Protein AF-A0A1L6R9T9-F1 (afdb_monomer_lite)

InterPro domains:
  IPR001647 DNA-binding HTH domain, TetR-type [PF00440] (1-29)
  IPR001647 DNA-binding HTH domain, TetR-type [PS50977] (1-37)
  IPR009057 Homedomain-like superfamily [SSF46689] (1-39)
  IPR039532 Transcriptional regulator TetR, C-terminal, Firmicutes type [PF14278] (60-153)

Structure (mmCIF, N/CA/C/O backbone):
data_AF-A0A1L6R9T9-F1
#
_entry.id   AF-A0A1L6R9T9-F1
#
loop_
_atom_site.group_PDB
_atom_site.id
_atom_site.type_symbol
_atom_site.label_atom_id
_atom_site.label_alt_id
_atom_site.label_comp_id
_atom_site.label_asym_id
_atom_site.label_entity_id
_atom_site.label_seq_id
_atom_site.pdbx_PDB_ins_code
_atom_site.Cartn_x
_atom_site.Cartn_y
_atom_site.Cartn_z
_atom_site.occupancy
_atom_site.B_iso_or_equiv
_atom_site.auth_seq_id
_atom_site.auth_comp_id
_atom_site.auth_asym_id
_atom_site.auth_atom_id
_atom_site.pdbx_PDB_model_num
ATOM 1 N N . MET A 1 1 ? -19.431 1.071 18.685 1.00 87.19 1 MET A N 1
ATOM 2 C CA . MET A 1 1 ? -19.880 2.441 19.025 1.00 87.19 1 MET A CA 1
ATOM 3 C C . MET A 1 1 ? -19.554 2.817 20.466 1.00 87.19 1 MET A C 1
ATOM 5 O O . MET A 1 1 ? -18.718 3.681 20.649 1.00 87.19 1 MET A O 1
ATOM 9 N N . LYS A 1 2 ? -20.127 2.165 21.494 1.00 91.00 2 LYS A N 1
ATOM 10 C CA . LYS A 1 2 ? -19.868 2.518 22.910 1.00 91.00 2 LYS A CA 1
ATOM 11 C C . LYS A 1 2 ? -18.373 2.573 23.272 1.00 91.00 2 LYS A C 1
ATOM 13 O O . LYS A 1 2 ? -17.943 3.558 23.852 1.00 91.00 2 LYS A O 1
ATOM 18 N N . GLN A 1 3 ? -17.598 1.562 22.872 1.00 93.44 3 GLN A N 1
ATOM 19 C CA . GLN A 1 3 ? -16.144 1.530 23.084 1.00 93.44 3 GLN A CA 1
ATOM 20 C C . GLN A 1 3 ? -15.425 2.701 22.395 1.00 93.44 3 GLN A C 1
ATOM 22 O O . GLN A 1 3 ? -14.627 3.366 23.035 1.00 93.44 3 GLN A O 1
ATOM 27 N N . ILE A 1 4 ? -15.770 3.015 21.139 1.00 91.88 4 ILE A N 1
ATOM 28 C CA . ILE A 1 4 ? -15.195 4.145 20.380 1.00 91.88 4 ILE A CA 1
ATOM 29 C C . ILE A 1 4 ? -15.402 5.464 21.135 1.00 91.88 4 ILE A C 1
ATOM 31 O O . ILE A 1 4 ? -14.445 6.192 21.374 1.00 91.88 4 ILE A O 1
ATOM 35 N N . LEU A 1 5 ? -16.637 5.737 21.573 1.00 94.56 5 LEU A N 1
ATOM 36 C CA . LEU A 1 5 ? -16.973 6.953 22.323 1.00 94.56 5 LEU A CA 1
ATOM 37 C C . LEU A 1 5 ? -16.204 7.046 23.650 1.00 94.56 5 LEU A C 1
ATOM 39 O O . LEU A 1 5 ? -15.720 8.115 24.012 1.00 94.56 5 LEU A O 1
ATOM 43 N N . GLN A 1 6 ? -16.076 5.923 24.365 1.00 94.94 6 GLN A N 1
ATOM 44 C CA . GLN A 1 6 ? -15.360 5.855 25.641 1.00 94.94 6 GLN A CA 1
ATOM 45 C C . GLN A 1 6 ? -13.857 6.083 25.468 1.00 94.94 6 GLN A C 1
ATOM 47 O O . GLN A 1 6 ? -13.285 6.895 26.191 1.00 94.94 6 GLN A O 1
ATOM 52 N N . THR A 1 7 ? -13.233 5.411 24.499 1.00 94.44 7 THR A N 1
ATOM 53 C CA . THR A 1 7 ? -11.798 5.543 24.218 1.00 94.44 7 THR A CA 1
ATOM 54 C C . THR A 1 7 ? -11.452 6.950 23.734 1.00 94.44 7 THR A C 1
ATOM 56 O O . THR A 1 7 ? -10.507 7.548 24.239 1.00 94.44 7 THR A O 1
ATOM 59 N N . ALA A 1 8 ? -12.248 7.515 22.820 1.00 92.88 8 ALA A N 1
ATOM 60 C CA . ALA A 1 8 ? -12.039 8.868 22.298 1.00 92.88 8 ALA A CA 1
ATOM 61 C C . ALA A 1 8 ? -12.495 9.982 23.262 1.00 92.88 8 ALA A C 1
ATOM 63 O O . ALA A 1 8 ? -12.243 11.154 23.000 1.00 92.88 8 ALA A O 1
ATOM 64 N N . LYS A 1 9 ? -13.161 9.636 24.375 1.00 95.94 9 LYS A N 1
ATOM 65 C CA . LYS A 1 9 ? -13.720 10.580 25.360 1.00 95.94 9 LYS A CA 1
ATOM 66 C C . LYS A 1 9 ? -14.665 11.624 24.739 1.00 95.94 9 LYS A C 1
ATOM 68 O O . LYS A 1 9 ? -14.680 12.779 25.159 1.00 95.94 9 LYS A O 1
ATOM 73 N N . ILE A 1 10 ? -15.486 11.209 23.773 1.00 95.81 10 ILE A N 1
ATOM 74 C CA . ILE A 1 10 ? -16.483 12.066 23.109 1.00 95.81 10 ILE A CA 1
ATOM 75 C C . ILE A 1 10 ? -17.908 11.573 23.362 1.00 95.81 10 ILE A C 1
ATOM 77 O O . ILE A 1 10 ? -18.153 10.388 23.598 1.00 95.81 10 ILE A O 1
ATOM 81 N N . ASN A 1 11 ? -18.877 12.485 23.287 1.00 95.25 11 ASN A N 1
ATOM 82 C CA . ASN A 1 11 ? -20.289 12.119 23.348 1.00 95.25 11 ASN A CA 1
ATOM 83 C C . ASN A 1 11 ? -20.815 11.677 21.966 1.00 95.25 11 ASN A C 1
ATOM 85 O O . ASN A 1 11 ? -20.179 11.872 20.929 1.00 95.25 11 ASN A O 1
ATOM 89 N N . ARG A 1 12 ? -22.008 11.072 21.956 1.00 95.00 12 ARG A N 1
ATOM 90 C CA . ARG A 1 12 ? -22.637 10.535 20.740 1.00 95.00 12 ARG A CA 1
ATOM 91 C C . ARG A 1 12 ? -22.997 11.624 19.722 1.00 95.00 12 ARG A C 1
ATOM 93 O O . ARG A 1 12 ? -22.881 11.372 18.529 1.00 95.00 12 ARG A O 1
ATOM 100 N N . SER A 1 13 ? -23.411 12.806 20.179 1.00 95.81 13 SER A N 1
ATOM 101 C CA . SER A 1 13 ? -23.726 13.932 19.294 1.00 95.81 13 SER A CA 1
ATOM 102 C C . SER A 1 13 ? -22.479 14.412 18.555 1.00 95.81 13 SER A C 1
ATOM 104 O O . SER A 1 13 ? -22.533 14.575 17.346 1.00 95.81 13 SER A O 1
ATOM 106 N N . THR A 1 14 ? -21.343 14.531 19.251 1.00 95.81 14 THR A N 1
ATOM 107 C CA . THR A 1 14 ? -20.048 14.875 18.647 1.00 95.81 14 THR A CA 1
ATOM 108 C C . THR A 1 14 ? -19.612 13.838 17.618 1.00 95.81 14 THR A C 1
ATOM 110 O O . THR A 1 14 ? -19.154 14.214 16.551 1.00 95.81 14 THR A O 1
ATOM 113 N N . PHE A 1 15 ? -19.787 12.540 17.889 1.00 96.00 15 PHE A N 1
ATOM 114 C CA . PHE A 1 15 ? -19.478 11.503 16.898 1.00 96.00 15 PHE A CA 1
ATOM 115 C C . PHE A 1 15 ? -20.299 11.682 15.613 1.00 96.00 15 PHE A C 1
ATOM 117 O O . PHE A 1 15 ? -19.738 11.693 14.521 1.00 96.00 15 PHE A O 1
ATOM 124 N N . TYR A 1 16 ? -21.615 11.877 15.745 1.00 96.06 16 TYR A N 1
ATOM 125 C CA . TYR A 1 16 ? -22.502 12.040 14.591 1.00 96.06 16 TYR A CA 1
ATOM 126 C C . TYR A 1 16 ? -22.371 13.387 13.874 1.00 96.06 16 TYR A C 1
ATOM 128 O O . TYR A 1 16 ? -22.911 13.532 12.784 1.00 96.06 16 TYR A O 1
ATOM 136 N N . THR A 1 17 ? -21.640 14.358 14.430 1.00 96.56 17 THR A N 1
ATOM 137 C CA . THR A 1 17 ? -21.217 15.550 13.678 1.00 96.56 17 THR A CA 1
ATOM 138 C C . THR A 1 17 ? -20.265 15.194 12.533 1.00 96.56 17 THR A C 1
ATOM 140 O O . THR A 1 17 ? -20.274 15.886 11.521 1.00 96.56 17 THR A O 1
ATOM 143 N N . TYR A 1 18 ? -19.469 14.128 12.675 1.00 94.12 18 TYR A N 1
ATOM 144 C CA . TYR A 1 18 ? -18.430 13.764 11.705 1.00 94.12 18 TYR A CA 1
ATOM 145 C C . TYR A 1 18 ? -18.718 12.460 10.956 1.00 94.12 18 TYR A C 1
ATOM 147 O O . TYR A 1 18 ? -18.327 12.331 9.803 1.00 94.12 18 TYR A O 1
ATOM 155 N N . PHE A 1 19 ? -19.407 11.500 11.581 1.00 96.56 19 PHE A N 1
ATOM 156 C CA . PHE A 1 19 ? -19.602 10.161 11.014 1.00 96.56 19 PHE A CA 1
ATOM 157 C C . PHE A 1 19 ? -21.029 9.675 11.243 1.00 96.56 19 PHE A C 1
ATOM 159 O O . PHE A 1 19 ? -21.480 9.654 12.386 1.00 96.56 19 PHE A O 1
ATOM 166 N N . ASN A 1 20 ? -21.739 9.197 10.214 1.00 94.62 20 ASN A N 1
ATOM 167 C CA . ASN A 1 20 ? -23.120 8.725 10.396 1.00 94.62 20 ASN A CA 1
ATOM 168 C C . ASN A 1 20 ? -23.175 7.388 11.137 1.00 94.62 20 ASN A C 1
ATOM 170 O O . ASN A 1 20 ? -24.185 7.050 11.756 1.00 94.62 20 ASN A O 1
ATOM 174 N N . ASN A 1 21 ? -22.109 6.591 11.067 1.00 93.81 21 ASN A N 1
ATOM 175 C CA . ASN A 1 21 ? -22.003 5.307 11.746 1.00 93.81 21 ASN A CA 1
ATOM 176 C C . ASN A 1 21 ? -20.527 4.869 11.878 1.00 93.81 21 ASN A C 1
ATOM 178 O O . ASN A 1 21 ? -19.606 5.615 11.567 1.00 93.81 21 ASN A O 1
ATOM 182 N N . LYS A 1 22 ? -20.293 3.665 12.415 1.00 91.94 22 LYS A N 1
ATOM 183 C CA . LYS A 1 22 ? -18.935 3.136 12.641 1.00 91.94 22 LYS A CA 1
ATOM 184 C C . LYS A 1 22 ? -18.186 2.778 11.348 1.00 91.94 22 LYS A C 1
ATOM 186 O O . LYS A 1 22 ? -16.966 2.737 11.389 1.00 91.94 22 LYS A O 1
ATOM 191 N N . ASN A 1 23 ? -18.905 2.478 10.267 1.00 91.25 23 ASN A N 1
ATOM 192 C CA . ASN A 1 23 ? -18.315 2.155 8.973 1.00 91.25 23 ASN A CA 1
ATOM 193 C C . ASN A 1 23 ? -17.817 3.442 8.310 1.00 91.25 23 ASN A C 1
ATOM 195 O O . ASN A 1 23 ? -16.690 3.451 7.862 1.00 91.25 23 ASN A O 1
ATOM 199 N N . ASP A 1 24 ? -18.555 4.554 8.404 1.00 93.94 24 ASP A N 1
ATOM 200 C CA . ASP A 1 24 ? -18.061 5.855 7.919 1.00 93.94 24 ASP A CA 1
ATOM 201 C C . ASP A 1 24 ? -16.744 6.273 8.600 1.00 93.94 24 ASP A C 1
ATOM 203 O O . ASP A 1 24 ? -15.859 6.837 7.967 1.00 93.94 24 ASP A O 1
ATOM 207 N N . LEU A 1 25 ? -16.593 5.985 9.901 1.00 93.31 25 LEU A N 1
ATOM 208 C CA . LEU A 1 25 ? -15.317 6.189 10.596 1.00 93.31 25 LEU A CA 1
ATOM 209 C C . LEU A 1 25 ? -14.219 5.268 10.044 1.00 93.31 25 LEU A C 1
ATOM 211 O O . LEU A 1 25 ? -13.079 5.700 9.915 1.00 93.31 25 LEU A O 1
ATOM 215 N N . LEU A 1 26 ? -14.543 4.001 9.775 1.00 92.25 26 LEU A N 1
ATOM 216 C CA . LEU A 1 26 ? -13.599 3.043 9.200 1.00 92.25 26 LEU A CA 1
ATOM 217 C C . LEU A 1 26 ? -13.136 3.503 7.813 1.00 92.25 26 LEU A C 1
ATOM 219 O O . LEU A 1 26 ? -11.935 3.573 7.584 1.00 92.25 26 LEU A O 1
ATOM 223 N N . ASP A 1 27 ? -14.073 3.899 6.951 1.00 92.44 27 ASP A N 1
ATOM 224 C CA . ASP A 1 27 ? -13.788 4.420 5.615 1.00 92.44 27 ASP A CA 1
ATOM 225 C C . ASP A 1 27 ? -12.898 5.670 5.690 1.00 92.44 27 ASP A C 1
ATOM 227 O O . ASP A 1 27 ? -11.929 5.771 4.949 1.00 92.44 27 ASP A O 1
ATOM 231 N N . ALA A 1 28 ? -13.145 6.584 6.636 1.00 93.69 28 ALA A N 1
ATOM 232 C CA . ALA A 1 28 ? -12.295 7.762 6.827 1.00 93.69 28 ALA A CA 1
ATOM 233 C C . ALA A 1 28 ? -10.873 7.416 7.312 1.00 93.69 28 ALA A C 1
ATOM 235 O O . ALA A 1 28 ? -9.908 8.068 6.919 1.00 93.69 28 ALA A O 1
ATOM 236 N N . VAL A 1 29 ? -10.726 6.398 8.169 1.00 93.31 29 VAL A N 1
ATOM 237 C CA . VAL A 1 29 ? -9.407 5.904 8.609 1.00 93.31 29 VAL A CA 1
ATOM 238 C C . VAL A 1 29 ? -8.650 5.262 7.449 1.00 93.31 29 VAL A C 1
ATOM 240 O O . VAL A 1 29 ? -7.438 5.439 7.335 1.00 93.31 29 VAL A O 1
ATOM 243 N N . GLU A 1 30 ? -9.350 4.516 6.600 1.00 94.44 30 GLU A N 1
ATOM 244 C CA . GLU A 1 30 ? -8.777 3.929 5.394 1.00 94.44 30 GLU A CA 1
ATOM 245 C C . GLU A 1 30 ? -8.400 4.987 4.364 1.00 94.44 30 GLU A C 1
ATOM 247 O O . GLU A 1 30 ? -7.323 4.903 3.792 1.00 94.44 30 GLU A O 1
ATOM 252 N N . GLU A 1 31 ? -9.241 5.996 4.147 1.00 94.00 31 GLU A N 1
ATOM 253 C CA . GLU A 1 31 ? -8.968 7.081 3.206 1.00 94.00 31 GLU A CA 1
ATOM 254 C C . GLU A 1 31 ? -7.728 7.885 3.615 1.00 94.00 31 GLU A C 1
ATOM 256 O O . GLU A 1 31 ? -6.867 8.130 2.776 1.00 94.00 31 GLU A O 1
ATOM 261 N N . ASP A 1 32 ? -7.570 8.199 4.905 1.00 94.69 32 ASP A N 1
ATOM 262 C CA . ASP A 1 32 ? -6.348 8.808 5.459 1.00 94.69 32 ASP A CA 1
ATOM 263 C C . ASP A 1 32 ? -5.102 7.942 5.194 1.00 94.69 32 ASP A C 1
ATOM 265 O O . ASP A 1 32 ? -4.061 8.428 4.743 1.00 94.69 32 ASP A O 1
ATOM 269 N N . LEU A 1 33 ? -5.221 6.631 5.421 1.00 95.50 33 LEU A N 1
ATOM 270 C CA . LEU A 1 33 ? -4.136 5.678 5.195 1.00 95.50 33 LEU A CA 1
ATOM 271 C C . LEU A 1 33 ? -3.783 5.529 3.706 1.00 95.50 33 LEU A C 1
ATOM 273 O O . LEU A 1 33 ? -2.616 5.462 3.324 1.00 95.50 33 LEU A O 1
ATOM 277 N N . PHE A 1 34 ? -4.790 5.470 2.843 1.00 94.50 34 PHE A N 1
ATOM 278 C CA . PHE A 1 34 ? -4.611 5.357 1.402 1.00 94.50 34 PHE A CA 1
ATOM 279 C C . PHE A 1 34 ? -4.068 6.647 0.802 1.00 94.50 34 PHE A C 1
ATOM 281 O O . PHE A 1 34 ? -3.218 6.585 -0.080 1.00 94.50 34 PHE A O 1
ATOM 288 N N . GLN A 1 35 ? -4.483 7.807 1.303 1.00 94.00 35 GLN A N 1
ATOM 289 C CA . GLN A 1 35 ? -3.973 9.090 0.841 1.00 94.00 35 GLN A CA 1
ATOM 290 C C . GLN A 1 35 ? -2.469 9.221 1.107 1.00 94.00 35 GLN A C 1
ATOM 292 O O . GLN A 1 35 ? -1.719 9.561 0.194 1.00 94.00 35 GLN A O 1
ATOM 297 N N . GLY A 1 36 ? -1.997 8.886 2.311 1.00 94.06 36 GLY A N 1
ATOM 298 C CA . GLY A 1 36 ? -0.559 8.938 2.585 1.00 94.06 36 GLY A CA 1
ATOM 299 C C . GLY A 1 36 ? 0.233 7.869 1.819 1.00 94.06 36 GLY A C 1
ATOM 300 O O . GLY A 1 36 ? 1.312 8.159 1.304 1.00 94.06 36 GLY A O 1
ATOM 301 N N . PHE A 1 37 ? -0.319 6.659 1.648 1.00 92.75 37 PHE A N 1
ATOM 302 C CA . PHE A 1 37 ? 0.303 5.638 0.796 1.00 92.75 37 PHE A CA 1
ATOM 303 C C . PHE A 1 37 ? 0.433 6.127 -0.651 1.00 92.75 37 PHE A C 1
ATOM 305 O O . PHE A 1 37 ? 1.469 5.938 -1.292 1.00 92.75 37 PHE A O 1
ATOM 312 N N . HIS A 1 38 ? -0.612 6.779 -1.158 1.00 91.81 38 HIS A N 1
ATOM 313 C CA . HIS A 1 38 ? -0.641 7.364 -2.488 1.00 91.81 38 HIS A CA 1
ATOM 314 C C . HIS A 1 38 ? 0.423 8.444 -2.657 1.00 91.81 38 HIS A C 1
ATOM 316 O O . HIS A 1 38 ? 1.192 8.386 -3.611 1.00 91.81 38 HIS A O 1
ATOM 322 N N . GLU A 1 39 ? 0.523 9.377 -1.711 1.00 92.00 39 GLU A N 1
ATOM 323 C CA . GLU A 1 39 ? 1.526 10.446 -1.727 1.00 92.00 39 GLU A CA 1
ATOM 324 C C . GLU A 1 39 ? 2.953 9.902 -1.805 1.00 92.00 39 GLU A C 1
ATOM 326 O O . GLU A 1 39 ? 3.742 10.365 -2.627 1.00 92.00 39 GLU A O 1
ATOM 331 N N . VAL A 1 40 ? 3.273 8.871 -1.021 1.00 91.94 40 VAL A N 1
ATOM 332 C CA . VAL A 1 40 ? 4.596 8.234 -1.071 1.00 91.94 40 VAL A CA 1
ATOM 333 C C . VAL A 1 40 ? 4.809 7.467 -2.377 1.00 91.94 40 VAL A C 1
ATOM 335 O O . VAL A 1 40 ? 5.909 7.463 -2.925 1.00 91.94 40 VAL A O 1
ATOM 338 N N . SER A 1 41 ? 3.762 6.847 -2.915 1.00 87.94 41 SER A N 1
ATOM 339 C CA . SER A 1 41 ? 3.846 6.077 -4.159 1.00 87.94 41 SER A CA 1
ATOM 340 C C . SER A 1 41 ? 3.964 6.958 -5.410 1.00 87.94 41 SER A C 1
ATOM 342 O O . SER A 1 41 ? 4.471 6.505 -6.436 1.00 87.94 41 SER A O 1
ATOM 344 N N . LEU A 1 42 ? 3.545 8.228 -5.348 1.00 86.06 42 LEU A N 1
ATOM 345 C CA . LEU A 1 42 ? 3.754 9.198 -6.431 1.00 86.06 42 LEU A CA 1
ATOM 346 C C . LEU A 1 42 ? 5.239 9.514 -6.665 1.00 86.06 42 LEU A C 1
ATOM 348 O O . LEU A 1 42 ? 5.610 9.842 -7.792 1.00 86.06 42 LEU A O 1
ATOM 352 N N . ASP A 1 43 ? 6.089 9.348 -5.648 1.00 85.56 43 ASP A N 1
ATOM 353 C CA . ASP A 1 43 ? 7.545 9.526 -5.739 1.00 85.56 43 ASP A CA 1
ATOM 354 C C . ASP A 1 43 ? 8.254 8.373 -6.480 1.00 85.56 43 ASP A C 1
ATOM 356 O O . ASP A 1 43 ? 9.488 8.315 -6.507 1.00 85.56 43 ASP A O 1
ATOM 360 N N . VAL A 1 44 ? 7.505 7.438 -7.080 1.00 87.44 44 VAL A N 1
ATOM 361 C CA . VAL A 1 44 ? 8.076 6.321 -7.838 1.00 87.44 44 VAL A CA 1
ATOM 362 C C . VAL A 1 44 ? 9.050 6.837 -8.914 1.00 87.44 44 VAL A C 1
ATOM 364 O O . VAL A 1 44 ? 8.688 7.669 -9.753 1.00 87.44 44 VAL A O 1
ATOM 367 N N . PRO A 1 45 ? 10.307 6.357 -8.942 1.00 88.12 45 PRO A N 1
ATOM 368 C CA . PRO A 1 45 ? 11.328 6.886 -9.841 1.00 88.12 45 PRO A CA 1
ATOM 369 C C . PRO A 1 45 ? 11.175 6.314 -11.260 1.00 88.12 45 PRO A C 1
ATOM 371 O O . PRO A 1 45 ? 11.940 5.465 -11.713 1.00 88.12 45 PRO A O 1
ATOM 374 N N . LEU A 1 46 ? 10.175 6.808 -11.995 1.00 85.56 46 LEU A N 1
ATOM 375 C CA . LEU A 1 46 ? 9.791 6.333 -13.335 1.00 85.56 46 LEU A CA 1
ATOM 376 C C . LEU A 1 46 ? 10.944 6.316 -14.347 1.00 85.56 46 LEU A C 1
ATOM 378 O O . LEU A 1 46 ? 11.012 5.439 -15.214 1.00 85.56 46 LEU A O 1
ATOM 382 N N . ASN A 1 47 ? 11.832 7.306 -14.254 1.00 86.44 47 ASN A N 1
ATOM 383 C CA . ASN A 1 47 ? 12.996 7.406 -15.128 1.00 86.44 47 ASN A CA 1
ATOM 384 C C . ASN A 1 47 ? 13.952 6.239 -14.895 1.00 86.44 47 ASN A C 1
ATOM 386 O O . ASN A 1 47 ? 14.469 5.698 -15.862 1.00 86.44 47 ASN A O 1
ATOM 390 N N . GLU A 1 48 ? 14.112 5.801 -13.646 1.00 89.06 48 GLU A N 1
ATOM 391 C CA . GLU A 1 48 ? 14.982 4.679 -13.300 1.00 89.06 48 GLU A CA 1
ATOM 392 C C . GLU A 1 48 ? 14.382 3.352 -13.755 1.00 89.06 48 GLU A C 1
ATOM 394 O O . GLU A 1 48 ? 15.086 2.541 -14.339 1.00 89.06 48 GLU A O 1
ATOM 399 N N . ILE A 1 49 ? 13.069 3.153 -13.601 1.00 84.88 49 ILE A N 1
ATOM 400 C CA . ILE A 1 49 ? 12.393 1.922 -14.059 1.00 84.88 49 ILE A CA 1
ATOM 401 C C . ILE A 1 49 ? 12.614 1.676 -15.560 1.00 84.88 49 ILE A C 1
ATOM 403 O O . ILE A 1 49 ? 12.654 0.536 -16.004 1.00 84.88 49 ILE A O 1
ATOM 407 N N . THR A 1 50 ? 12.762 2.745 -16.345 1.00 81.44 50 THR A N 1
ATOM 408 C CA . THR A 1 50 ? 12.830 2.670 -17.815 1.00 81.44 50 THR A CA 1
ATOM 409 C C . THR A 1 50 ? 14.196 3.065 -18.373 1.00 81.44 50 THR A C 1
ATOM 411 O O . THR A 1 50 ? 14.349 3.227 -19.583 1.00 81.44 50 THR A O 1
ATOM 414 N N . ALA A 1 51 ? 15.189 3.243 -17.498 1.00 82.44 51 ALA A N 1
ATOM 415 C CA . ALA A 1 51 ? 16.554 3.556 -17.883 1.00 82.44 51 ALA A CA 1
ATOM 416 C C . ALA A 1 51 ? 17.317 2.286 -18.268 1.00 82.44 51 ALA A C 1
ATOM 418 O O . ALA A 1 51 ? 17.239 1.264 -17.592 1.00 82.44 51 ALA A O 1
ATOM 419 N N . SER A 1 52 ? 18.173 2.390 -19.288 1.00 79.25 52 SER A N 1
ATOM 420 C CA . SER A 1 52 ? 19.110 1.317 -19.651 1.00 79.25 52 SER A CA 1
ATOM 421 C C . SER A 1 52 ? 20.155 1.046 -18.560 1.00 79.25 52 SER A C 1
ATOM 423 O O . SER A 1 52 ? 20.709 -0.046 -18.485 1.00 79.25 52 SER A O 1
ATOM 425 N N . GLN A 1 53 ? 20.452 2.047 -17.726 1.00 83.81 53 GLN A N 1
ATOM 426 C CA . GLN A 1 53 ? 21.356 1.940 -16.578 1.00 83.81 53 GLN A CA 1
ATOM 427 C C . GLN A 1 53 ? 20.708 2.595 -15.350 1.00 83.81 53 GLN A C 1
ATOM 429 O O . GLN A 1 53 ? 20.992 3.755 -15.053 1.00 83.81 53 GLN A O 1
ATOM 434 N N . PRO A 1 54 ? 19.816 1.874 -14.655 1.00 86.56 54 PRO A N 1
ATOM 435 C CA . PRO A 1 54 ? 19.075 2.410 -13.521 1.00 86.56 54 PRO A CA 1
ATOM 436 C C . PRO A 1 54 ? 19.977 2.656 -12.310 1.00 86.56 54 PRO A C 1
A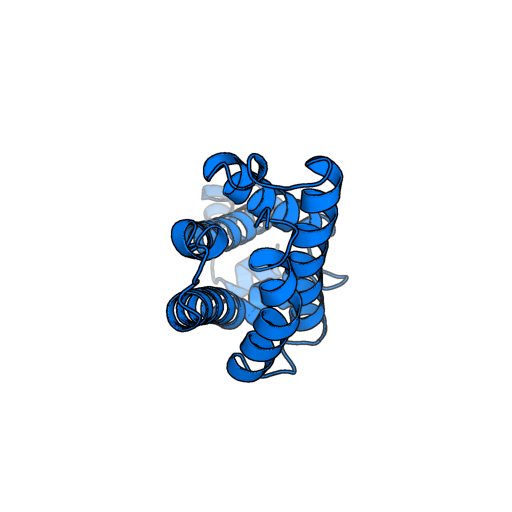TOM 438 O O . PRO A 1 54 ? 20.786 1.808 -11.913 1.00 86.56 54 PRO A O 1
ATOM 441 N N . ASN A 1 55 ? 19.785 3.795 -11.654 1.00 89.56 55 ASN A N 1
ATOM 442 C CA . ASN A 1 55 ? 20.406 4.108 -10.383 1.00 89.56 55 ASN A CA 1
ATOM 443 C C . ASN A 1 55 ? 19.695 3.360 -9.250 1.00 89.56 55 ASN A C 1
ATOM 445 O O . ASN A 1 55 ? 18.677 3.790 -8.701 1.00 89.56 55 ASN A O 1
ATOM 449 N N . LYS A 1 56 ? 20.293 2.238 -8.843 1.00 87.31 56 LYS A N 1
ATOM 450 C CA . LYS A 1 56 ? 19.776 1.392 -7.758 1.00 87.31 56 LYS A CA 1
ATOM 451 C C . LYS A 1 56 ? 19.609 2.134 -6.431 1.00 87.31 56 LYS A C 1
ATOM 453 O O . LYS A 1 56 ? 18.755 1.740 -5.645 1.00 87.31 56 LYS A O 1
ATOM 458 N N . LYS A 1 57 ? 20.378 3.199 -6.182 1.00 91.12 57 LYS A N 1
ATOM 459 C CA . LYS A 1 57 ? 20.251 3.990 -4.954 1.00 91.12 57 LYS A CA 1
ATOM 460 C C . LYS A 1 57 ? 18.928 4.760 -4.915 1.00 91.12 57 LYS A C 1
ATOM 462 O O . LYS A 1 57 ? 18.282 4.783 -3.880 1.00 91.12 57 LYS A O 1
ATOM 467 N N . ILE A 1 58 ? 18.495 5.319 -6.045 1.00 91.81 58 ILE A N 1
ATOM 468 C CA . ILE A 1 58 ? 17.213 6.037 -6.137 1.00 91.81 58 ILE A CA 1
ATOM 469 C C . ILE A 1 58 ? 16.044 5.061 -5.934 1.00 91.81 58 ILE A C 1
ATOM 471 O O . ILE A 1 58 ? 15.106 5.361 -5.201 1.00 91.81 58 ILE A O 1
ATOM 475 N N . MET A 1 59 ? 16.129 3.856 -6.512 1.00 90.38 59 MET A N 1
ATOM 476 C CA . MET A 1 59 ? 15.146 2.790 -6.261 1.00 90.38 59 MET A CA 1
ATOM 477 C C . MET A 1 59 ? 15.091 2.396 -4.778 1.00 90.38 59 MET A C 1
ATOM 479 O O . MET A 1 59 ? 14.008 2.218 -4.229 1.00 90.38 59 MET A O 1
ATOM 483 N N . GLN A 1 60 ? 16.249 2.276 -4.121 1.00 92.44 60 GLN A N 1
ATOM 484 C CA . GLN A 1 60 ? 16.329 1.991 -2.684 1.00 92.44 60 GLN A CA 1
ATOM 485 C C . GLN A 1 60 ? 15.720 3.115 -1.840 1.00 92.44 60 GLN A C 1
ATOM 487 O O . GLN A 1 60 ? 14.922 2.833 -0.957 1.00 92.44 60 GLN A O 1
ATOM 492 N N . GLU A 1 61 ? 16.021 4.381 -2.141 1.00 94.19 61 GLU A N 1
ATOM 493 C CA . GLU A 1 61 ? 15.434 5.538 -1.449 1.00 94.19 61 GLU A CA 1
ATOM 494 C C . GLU A 1 61 ? 13.897 5.559 -1.574 1.00 94.19 61 GLU A C 1
ATOM 496 O O . GLU A 1 61 ? 13.205 5.894 -0.611 1.00 94.19 61 GLU A O 1
ATOM 501 N N . TYR A 1 62 ? 13.351 5.143 -2.722 1.00 93.31 62 TYR A N 1
ATOM 502 C CA . TYR A 1 62 ? 11.908 4.969 -2.904 1.00 93.31 62 TYR A CA 1
ATOM 503 C C . TYR A 1 62 ? 11.336 3.842 -2.032 1.00 93.31 62 TYR A C 1
ATOM 505 O O . TYR A 1 62 ? 10.371 4.070 -1.300 1.00 93.31 62 TYR A O 1
ATOM 513 N N . TYR A 1 63 ? 11.939 2.647 -2.054 1.00 94.75 63 TYR A N 1
ATOM 514 C CA . TYR A 1 63 ? 11.487 1.547 -1.195 1.00 94.75 63 TYR A CA 1
ATOM 515 C C . TYR A 1 63 ? 11.561 1.916 0.284 1.00 94.75 63 TYR A C 1
ATOM 517 O O . TYR A 1 63 ? 10.634 1.609 1.025 1.00 94.75 63 TYR A O 1
ATOM 525 N N . HIS A 1 64 ? 12.611 2.625 0.695 1.00 96.44 64 HIS A N 1
ATOM 526 C CA . HIS A 1 64 ? 12.766 3.100 2.060 1.00 96.44 64 HIS A CA 1
ATOM 527 C C . HIS A 1 64 ? 11.585 3.978 2.494 1.00 96.44 64 HIS A C 1
ATOM 529 O O . HIS A 1 64 ? 10.959 3.700 3.513 1.00 96.44 64 HIS A O 1
ATOM 535 N N . LYS A 1 65 ? 11.221 4.993 1.695 1.00 95.94 65 LYS A N 1
ATOM 536 C CA . LYS A 1 65 ? 10.064 5.859 1.984 1.00 95.94 65 LYS A CA 1
ATOM 537 C C . LYS A 1 65 ? 8.757 5.068 2.070 1.00 95.94 65 LYS A C 1
ATOM 539 O O . LYS A 1 65 ? 7.969 5.289 2.987 1.00 95.94 65 LYS A O 1
ATOM 544 N N . LEU A 1 66 ? 8.536 4.158 1.120 1.00 95.25 66 LEU A N 1
ATOM 545 C CA . LEU A 1 66 ? 7.329 3.334 1.059 1.00 95.25 66 LEU A CA 1
ATOM 546 C C . LEU A 1 66 ? 7.198 2.449 2.302 1.00 95.25 66 LEU A C 1
ATOM 548 O O . LEU A 1 66 ? 6.158 2.442 2.958 1.00 95.25 66 LEU A O 1
ATOM 552 N N . VAL A 1 67 ? 8.264 1.727 2.643 1.00 97.50 67 VAL A N 1
ATOM 553 C CA . VAL A 1 67 ? 8.291 0.815 3.788 1.00 97.50 67 VAL A CA 1
ATOM 554 C C . VAL A 1 67 ? 8.175 1.576 5.106 1.00 97.50 67 VAL A C 1
ATOM 556 O O . VAL A 1 67 ? 7.421 1.152 5.980 1.00 97.50 67 VAL A O 1
ATOM 559 N N . GLU A 1 68 ? 8.848 2.718 5.237 1.00 97.44 68 GLU A N 1
ATOM 560 C CA . GLU A 1 68 ? 8.757 3.567 6.426 1.00 97.44 68 GLU A CA 1
ATOM 561 C C . GLU A 1 68 ? 7.322 4.066 6.646 1.00 97.44 68 GLU A C 1
ATOM 563 O O . GLU A 1 68 ? 6.807 3.975 7.759 1.00 97.44 68 GLU A O 1
ATOM 568 N N . TYR A 1 69 ? 6.629 4.510 5.591 1.00 97.25 69 TYR A N 1
ATOM 569 C CA . TYR A 1 69 ? 5.228 4.926 5.698 1.00 97.25 69 TYR A CA 1
ATOM 570 C C . TYR A 1 69 ? 4.315 3.790 6.176 1.00 97.25 69 TYR A C 1
ATOM 572 O O . TYR A 1 69 ? 3.486 3.986 7.072 1.00 97.25 69 TYR A O 1
ATOM 580 N N . ILE A 1 70 ? 4.473 2.598 5.590 1.00 96.56 70 ILE A N 1
ATOM 581 C CA . ILE A 1 70 ? 3.691 1.415 5.962 1.00 96.56 70 ILE A CA 1
ATOM 582 C C . ILE A 1 70 ? 3.941 1.072 7.434 1.00 96.56 70 ILE A C 1
ATOM 584 O O . ILE A 1 70 ? 2.988 0.886 8.189 1.00 96.56 70 ILE A O 1
ATOM 588 N N . TYR A 1 71 ? 5.206 1.045 7.856 1.00 97.62 71 TYR A N 1
ATOM 589 C CA . TYR A 1 71 ? 5.591 0.691 9.219 1.00 97.62 71 TYR A CA 1
ATOM 590 C C . TYR A 1 71 ? 5.120 1.715 10.258 1.00 97.62 71 TYR A C 1
ATOM 592 O O . TYR A 1 71 ? 4.578 1.339 11.297 1.00 97.62 71 TYR A O 1
ATOM 600 N N . GLN A 1 72 ? 5.239 3.014 9.968 1.00 97.44 72 GLN A N 1
ATOM 601 C CA . GLN A 1 72 ? 4.724 4.085 10.834 1.00 97.44 72 GLN A CA 1
ATOM 602 C C . GLN A 1 72 ? 3.205 3.995 11.032 1.00 97.44 72 GLN A C 1
ATOM 604 O O . GLN A 1 72 ? 2.688 4.379 12.082 1.00 97.44 72 GLN A O 1
ATOM 609 N N . ASN A 1 73 ? 2.493 3.444 10.048 1.00 97.06 73 ASN A N 1
ATOM 610 C CA . ASN A 1 73 ? 1.064 3.161 10.122 1.00 97.06 73 ASN A CA 1
ATOM 611 C C . ASN A 1 73 ? 0.758 1.685 10.433 1.00 97.06 73 ASN A C 1
ATOM 613 O O . ASN A 1 73 ? -0.382 1.246 10.257 1.00 97.06 73 ASN A O 1
ATOM 617 N N . GLY A 1 74 ? 1.740 0.923 10.926 1.00 95.31 74 GLY A N 1
ATOM 618 C CA . GLY A 1 74 ? 1.672 -0.532 11.046 1.00 95.31 74 GLY A CA 1
ATOM 619 C C . GLY A 1 74 ? 0.457 -1.016 11.832 1.00 95.31 74 GLY A C 1
ATOM 620 O O . GLY A 1 74 ? -0.264 -1.890 11.370 1.00 95.31 74 GLY A O 1
ATOM 621 N N . GLN A 1 75 ? 0.111 -0.361 12.944 1.00 94.06 75 GLN A N 1
ATOM 622 C CA . GLN A 1 75 ? -1.078 -0.726 13.723 1.00 94.06 75 GLN A CA 1
ATOM 623 C C . GLN A 1 75 ? -2.384 -0.644 12.907 1.00 94.06 75 GLN A C 1
ATOM 625 O O . GLN A 1 75 ? -3.275 -1.477 13.084 1.00 94.06 75 GLN A O 1
ATOM 630 N N . LYS A 1 76 ? -2.518 0.352 12.016 1.00 94.50 76 LYS A N 1
ATOM 631 C CA . LYS A 1 76 ? -3.682 0.470 11.122 1.00 94.50 76 LYS A CA 1
ATOM 632 C C . LYS A 1 76 ? -3.646 -0.641 10.071 1.00 94.50 76 LYS A C 1
ATOM 634 O O . LYS A 1 76 ? -4.654 -1.315 9.892 1.00 94.50 76 LYS A O 1
ATOM 639 N N . PHE A 1 77 ? -2.498 -0.860 9.426 1.00 94.75 77 PHE A N 1
ATOM 640 C CA . PHE A 1 77 ? -2.322 -1.915 8.421 1.00 94.75 77 PHE A CA 1
ATOM 641 C C . PHE A 1 77 ? -2.594 -3.315 8.986 1.00 94.75 77 PHE A C 1
ATOM 643 O O . PHE A 1 77 ? -3.360 -4.062 8.389 1.00 94.75 77 PHE A O 1
ATOM 650 N N . GLU A 1 78 ? -2.028 -3.657 10.144 1.00 94.00 78 GLU A N 1
ATOM 651 C CA . GLU A 1 78 ? -2.250 -4.936 10.831 1.00 94.00 78 GLU A CA 1
ATOM 652 C C . GLU A 1 78 ? -3.735 -5.131 11.146 1.00 94.00 78 GLU A C 1
ATOM 654 O O . GLU A 1 78 ? -4.318 -6.166 10.821 1.00 94.00 78 GLU A O 1
ATOM 659 N N . LEU A 1 79 ? -4.382 -4.115 11.732 1.00 92.56 79 LEU A N 1
ATOM 660 C CA . LEU A 1 79 ? -5.795 -4.194 12.086 1.00 92.56 79 LEU A CA 1
ATOM 661 C C . LEU A 1 79 ? -6.681 -4.379 10.847 1.00 92.56 79 LEU A C 1
ATOM 663 O O . LEU A 1 79 ? -7.556 -5.246 10.860 1.00 92.56 79 LEU A O 1
ATOM 667 N N . LEU A 1 80 ? -6.456 -3.581 9.801 1.00 93.00 80 LEU A N 1
ATOM 668 C CA . LEU A 1 80 ? -7.246 -3.594 8.568 1.00 93.00 80 LEU A CA 1
ATOM 669 C C . LEU A 1 80 ? -7.023 -4.868 7.744 1.00 93.00 80 LEU A C 1
ATOM 671 O O . LEU A 1 80 ? -7.983 -5.389 7.185 1.00 93.00 80 LEU A O 1
ATOM 675 N N . ALA A 1 81 ? -5.796 -5.394 7.710 1.00 90.19 81 ALA A N 1
ATOM 676 C CA . ALA A 1 81 ? -5.455 -6.630 7.007 1.00 90.19 81 ALA A CA 1
ATOM 677 C C . ALA A 1 81 ? -5.847 -7.905 7.777 1.00 90.19 81 ALA A C 1
ATOM 679 O O . ALA A 1 81 ? -5.891 -8.988 7.189 1.00 90.19 81 ALA A O 1
ATOM 680 N N . SER A 1 82 ? -6.113 -7.808 9.084 1.00 89.56 82 SER A N 1
ATOM 681 C CA . SER A 1 82 ? -6.521 -8.952 9.904 1.00 89.56 82 SER A CA 1
ATOM 682 C C . SER A 1 82 ? -7.888 -9.515 9.500 1.00 89.56 82 SER A C 1
ATOM 684 O O . SER A 1 82 ? -8.729 -8.822 8.931 1.00 89.56 82 SER A O 1
ATOM 686 N N . ASP A 1 83 ? -8.184 -10.745 9.926 1.00 86.44 83 ASP A N 1
ATOM 687 C CA . ASP A 1 83 ? -9.502 -11.375 9.726 1.00 86.44 83 ASP A CA 1
ATOM 688 C C . ASP A 1 83 ? -10.664 -10.610 10.394 1.00 86.44 83 ASP A C 1
ATOM 690 O O . ASP A 1 83 ? -11.837 -10.897 10.149 1.00 86.44 83 ASP A O 1
ATOM 694 N N . LYS A 1 84 ? -10.350 -9.656 11.280 1.00 85.75 84 LYS A N 1
ATOM 695 C CA . LYS A 1 84 ? -11.315 -8.784 11.966 1.00 85.75 84 LYS A CA 1
ATOM 696 C C . LYS A 1 84 ? -11.372 -7.370 11.371 1.00 85.75 84 LYS A C 1
ATOM 698 O O . LYS A 1 84 ? -12.150 -6.559 11.877 1.00 85.75 84 LYS A O 1
ATOM 703 N N . GLY A 1 85 ? -10.531 -7.078 10.380 1.00 86.50 85 GLY A N 1
ATOM 704 C CA . GLY A 1 85 ? -10.448 -5.804 9.673 1.00 86.50 85 GLY A CA 1
ATOM 705 C C . GLY A 1 85 ? -11.522 -5.650 8.597 1.00 86.50 85 GLY A C 1
ATOM 706 O O . GLY A 1 85 ? -12.581 -6.276 8.676 1.00 86.50 85 GLY A O 1
ATOM 707 N N . ASP A 1 86 ? -11.258 -4.805 7.597 1.00 89.62 86 ASP A N 1
ATOM 708 C CA . ASP A 1 86 ? -12.118 -4.692 6.416 1.00 89.62 86 ASP A CA 1
ATOM 709 C C . ASP A 1 86 ? -11.741 -5.777 5.392 1.00 89.62 86 ASP A C 1
ATOM 711 O O . ASP A 1 86 ? -10.640 -5.737 4.836 1.00 89.62 86 ASP A O 1
ATOM 715 N N . PRO A 1 87 ? -12.644 -6.716 5.054 1.00 88.94 87 PRO A N 1
ATOM 716 C CA . PRO A 1 87 ? -12.392 -7.699 4.003 1.00 88.94 87 PRO A CA 1
ATOM 717 C C . PRO A 1 87 ? -12.067 -7.075 2.637 1.00 88.94 87 PRO A C 1
ATOM 719 O O . PRO A 1 87 ? -11.445 -7.729 1.800 1.00 88.94 87 PRO A O 1
ATOM 722 N N . ALA A 1 88 ? -12.488 -5.829 2.389 1.00 91.56 88 ALA A N 1
ATOM 723 C CA . ALA A 1 88 ? -12.196 -5.117 1.151 1.00 91.56 88 ALA A CA 1
ATOM 724 C C . ALA A 1 88 ? -10.848 -4.372 1.167 1.00 91.56 88 ALA A C 1
ATOM 726 O O . ALA A 1 88 ? -10.423 -3.926 0.097 1.00 91.56 88 ALA A O 1
ATOM 727 N N . PHE A 1 89 ? -10.146 -4.285 2.303 1.00 91.12 89 PHE A N 1
ATOM 728 C CA . PHE A 1 89 ? -8.913 -3.505 2.458 1.00 91.12 89 PHE A CA 1
ATOM 729 C C . PHE A 1 89 ? -7.871 -3.810 1.374 1.00 91.12 89 PHE A C 1
ATOM 731 O O . PHE A 1 89 ? -7.422 -2.909 0.666 1.00 91.12 89 PHE A O 1
ATOM 738 N N . LEU A 1 90 ? -7.549 -5.092 1.165 1.00 90.06 90 LEU A N 1
ATOM 739 C CA . LEU A 1 90 ? -6.560 -5.503 0.163 1.00 90.06 90 LEU A CA 1
ATOM 740 C C . LEU A 1 90 ? -6.991 -5.128 -1.263 1.00 90.06 90 LEU A C 1
ATOM 742 O O . LEU A 1 90 ? -6.173 -4.686 -2.066 1.00 90.06 90 LEU A O 1
ATOM 746 N N . SER A 1 91 ? -8.284 -5.258 -1.577 1.00 91.25 91 SER A N 1
ATOM 747 C CA . SER A 1 91 ? -8.814 -4.876 -2.892 1.00 91.25 91 SER A CA 1
ATOM 748 C C . SER A 1 91 ? -8.788 -3.359 -3.118 1.00 91.25 91 SER A C 1
ATOM 750 O O . SER A 1 91 ? -8.517 -2.911 -4.232 1.00 91.25 91 SER A O 1
ATOM 752 N N . LYS A 1 92 ? -9.016 -2.566 -2.061 1.00 92.38 92 LYS A N 1
ATOM 753 C CA . LYS A 1 92 ? -8.906 -1.103 -2.087 1.00 92.38 92 LYS A CA 1
ATOM 754 C C . LYS A 1 92 ? -7.446 -0.678 -2.281 1.00 92.38 92 LYS A C 1
ATOM 756 O O . LYS A 1 92 ? -7.182 0.144 -3.154 1.00 92.38 92 LYS A O 1
ATOM 761 N N . LEU A 1 93 ? -6.507 -1.305 -1.567 1.00 90.06 93 LEU A N 1
ATOM 762 C CA . LEU A 1 93 ? -5.067 -1.060 -1.709 1.00 90.06 93 LEU A CA 1
ATOM 763 C C . LEU A 1 93 ? -4.560 -1.404 -3.118 1.00 90.06 93 LEU A C 1
ATOM 765 O O . LEU A 1 93 ? -3.855 -0.609 -3.733 1.00 90.06 93 LEU A O 1
ATOM 769 N N . LEU A 1 94 ? -4.975 -2.548 -3.669 1.00 90.75 94 LEU A N 1
ATOM 770 C CA . LEU A 1 94 ? -4.647 -2.940 -5.041 1.00 90.75 94 LEU A CA 1
ATOM 771 C C . LEU A 1 94 ? -5.174 -1.933 -6.070 1.00 90.75 94 LEU A C 1
ATOM 773 O O . LEU A 1 94 ? -4.461 -1.563 -7.000 1.00 90.75 94 LEU A O 1
ATOM 777 N N . LYS A 1 95 ? -6.416 -1.464 -5.902 1.00 90.75 95 LYS A N 1
ATOM 778 C CA . LYS A 1 95 ? -7.023 -0.461 -6.786 1.00 90.75 95 LYS A CA 1
ATOM 779 C C . LYS A 1 95 ? -6.351 0.911 -6.665 1.00 90.75 95 LYS A C 1
ATOM 781 O O . LYS A 1 95 ? -6.306 1.659 -7.639 1.00 90.75 95 LYS A O 1
ATOM 786 N N . LEU A 1 96 ? -5.839 1.255 -5.489 1.00 89.12 96 LEU A N 1
ATOM 787 C CA . LEU A 1 96 ? -5.065 2.473 -5.291 1.00 89.12 96 LEU A CA 1
ATOM 788 C C . LEU A 1 96 ? -3.737 2.407 -6.053 1.00 89.12 96 LEU A C 1
ATOM 790 O O . LEU A 1 96 ? -3.447 3.295 -6.853 1.00 89.12 96 LEU A O 1
ATOM 794 N N . ASP A 1 97 ? -2.977 1.326 -5.852 1.00 85.19 97 ASP A N 1
ATOM 795 C CA . ASP A 1 97 ? -1.715 1.067 -6.556 1.00 85.19 97 ASP A CA 1
ATOM 796 C C . ASP A 1 97 ? -1.942 1.041 -8.079 1.00 85.19 97 ASP A C 1
ATOM 798 O O . ASP A 1 97 ? -1.214 1.673 -8.844 1.00 85.19 97 ASP A O 1
ATOM 802 N N . GLN A 1 98 ? -3.064 0.468 -8.529 1.00 86.88 98 GLN A N 1
ATOM 803 C CA . GLN A 1 98 ? -3.505 0.561 -9.922 1.00 86.88 98 GLN A CA 1
ATOM 804 C C . GLN A 1 98 ? -3.550 1.995 -10.453 1.00 86.88 98 GLN A C 1
ATOM 806 O O . GLN A 1 98 ? -2.953 2.296 -11.491 1.00 86.88 98 GLN A O 1
ATOM 811 N N . GLY A 1 99 ? -4.257 2.876 -9.744 1.00 86.31 99 GLY A N 1
ATOM 812 C CA . GLY A 1 99 ? -4.452 4.263 -10.156 1.00 86.31 99 GLY A CA 1
ATOM 813 C C . GLY A 1 99 ? -3.139 5.041 -10.267 1.00 86.31 99 GLY A C 1
ATOM 814 O O . GLY A 1 99 ? -2.981 5.859 -11.178 1.00 86.31 99 GLY A O 1
ATOM 815 N N . ILE A 1 100 ? -2.166 4.747 -9.400 1.00 83.44 100 ILE A N 1
ATOM 816 C CA . ILE A 1 100 ? -0.829 5.362 -9.425 1.00 83.44 100 ILE A CA 1
ATOM 817 C C . ILE A 1 100 ? -0.093 4.981 -10.710 1.00 83.44 100 ILE A C 1
ATOM 819 O O . ILE A 1 100 ? 0.429 5.837 -11.430 1.00 83.44 100 ILE A O 1
ATOM 823 N N . TRP A 1 101 ? -0.086 3.693 -11.044 1.00 82.06 101 TRP A N 1
ATOM 824 C CA . TRP A 1 101 ? 0.600 3.175 -12.225 1.00 82.06 101 TRP A CA 1
ATOM 825 C C . TRP A 1 101 ? -0.041 3.638 -13.538 1.00 82.06 101 TRP A C 1
ATOM 827 O O . TRP A 1 101 ? 0.670 3.940 -14.506 1.00 82.06 101 TRP A O 1
ATOM 837 N N . GLU A 1 102 ? -1.373 3.734 -13.568 1.00 83.62 102 GLU A N 1
ATOM 838 C CA . GLU A 1 102 ? -2.138 4.288 -14.689 1.00 83.62 102 GLU A CA 1
ATOM 839 C C . GLU A 1 102 ? -1.817 5.770 -14.907 1.00 83.62 102 GLU A C 1
ATOM 841 O O . GLU A 1 102 ? -1.484 6.173 -16.029 1.00 83.62 102 GLU A O 1
ATOM 846 N N . THR A 1 103 ? -1.826 6.564 -13.831 1.00 82.44 103 THR A N 1
ATOM 847 C CA . THR A 1 103 ? -1.496 8.000 -13.855 1.00 82.44 103 THR A CA 1
ATOM 848 C C . THR A 1 103 ? -0.081 8.236 -14.383 1.00 82.44 103 THR A C 1
ATOM 850 O O . THR A 1 103 ? 0.140 9.090 -15.245 1.00 82.44 103 THR A O 1
ATOM 853 N N . ASN A 1 104 ? 0.869 7.405 -13.952 1.00 77.00 104 ASN A N 1
ATOM 854 C CA . ASN A 1 104 ? 2.274 7.492 -14.340 1.00 77.00 104 ASN A CA 1
ATOM 855 C C . ASN A 1 104 ? 2.597 6.885 -15.717 1.00 77.00 104 ASN A C 1
ATOM 857 O O . ASN A 1 104 ? 3.745 6.932 -16.166 1.00 77.00 104 ASN A O 1
ATOM 861 N N . LYS A 1 105 ? 1.605 6.322 -16.423 1.00 76.75 105 LYS A N 1
ATOM 862 C CA . LYS A 1 105 ? 1.756 5.679 -17.745 1.00 76.75 105 LYS A CA 1
ATOM 863 C C . LYS A 1 105 ? 2.817 4.566 -17.785 1.00 76.75 105 LYS A C 1
ATOM 865 O O . LYS A 1 105 ? 3.253 4.195 -18.878 1.00 76.75 105 LYS A O 1
ATOM 870 N N . LEU A 1 106 ? 3.196 3.998 -16.635 1.00 69.94 106 LEU A N 1
ATOM 871 C CA . LEU A 1 106 ? 4.143 2.874 -16.535 1.00 69.94 106 LEU A CA 1
ATOM 872 C C . LEU A 1 106 ? 3.672 1.669 -17.351 1.00 69.94 106 LEU A C 1
ATOM 874 O O . LEU A 1 106 ? 4.455 0.974 -17.992 1.00 69.94 106 LEU A O 1
ATOM 878 N N . ILE A 1 107 ? 2.356 1.506 -17.404 1.00 65.38 107 ILE A N 1
ATOM 879 C CA . ILE A 1 107 ? 1.651 0.412 -18.064 1.00 65.38 107 ILE A CA 1
ATOM 880 C C . ILE A 1 107 ? 1.921 0.379 -19.578 1.00 65.38 107 ILE A C 1
ATOM 882 O O . ILE A 1 107 ? 1.857 -0.678 -20.195 1.00 65.38 107 ILE A O 1
ATOM 886 N N . LYS A 1 108 ? 2.286 1.505 -20.206 1.00 66.88 108 LYS A N 1
ATOM 887 C CA . LYS A 1 108 ? 2.511 1.566 -21.662 1.00 66.88 108 LYS A CA 1
ATOM 888 C C . LYS A 1 108 ? 3.873 1.042 -22.114 1.00 66.88 108 LYS A C 1
ATOM 890 O O . LYS A 1 108 ? 4.109 0.989 -23.317 1.00 66.88 108 LYS A O 1
ATOM 895 N N . LYS A 1 109 ? 4.760 0.702 -21.179 1.00 71.12 109 LYS A N 1
ATOM 896 C CA . LYS A 1 109 ? 6.169 0.400 -21.459 1.00 71.12 109 LYS A CA 1
ATOM 897 C C . LYS A 1 109 ? 6.539 -1.074 -21.268 1.00 71.12 109 LYS A C 1
ATOM 899 O O . LYS A 1 109 ? 7.717 -1.397 -21.332 1.00 71.12 109 LYS A O 1
ATOM 904 N N . VAL A 1 110 ? 5.558 -1.949 -21.035 1.00 82.25 110 VAL A N 1
ATOM 905 C CA . VAL A 1 110 ? 5.815 -3.381 -20.828 1.00 82.25 110 VAL A CA 1
ATOM 906 C C . VAL A 1 110 ? 5.875 -4.179 -22.131 1.00 82.25 110 VAL A C 1
ATOM 908 O O . VAL A 1 110 ? 5.208 -3.838 -23.108 1.00 82.25 1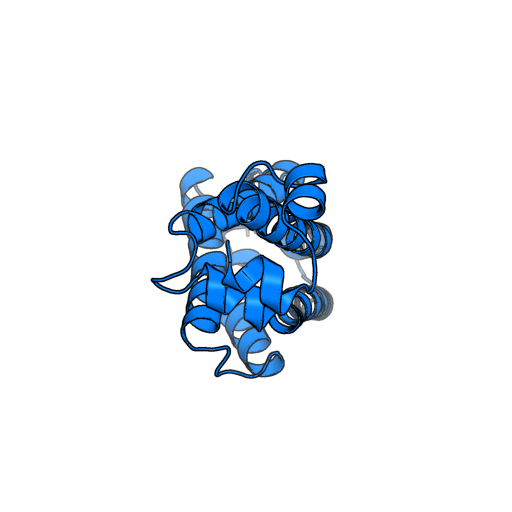10 VAL A O 1
ATOM 911 N N . THR A 1 111 ? 6.642 -5.269 -22.126 1.00 84.88 111 THR A N 1
ATOM 912 C CA . THR A 1 111 ? 6.898 -6.132 -23.298 1.00 84.88 111 THR A CA 1
ATOM 913 C C . THR A 1 111 ? 5.864 -7.247 -23.506 1.00 84.88 111 THR A C 1
ATOM 915 O O . THR A 1 111 ? 5.812 -7.871 -24.565 1.00 84.88 111 THR A O 1
ATOM 918 N N . VAL A 1 112 ? 4.993 -7.474 -22.520 1.00 87.56 112 VAL A N 1
ATOM 919 C CA . VAL A 1 112 ? 3.909 -8.477 -22.532 1.00 87.56 112 VAL A CA 1
ATOM 920 C C . VAL A 1 112 ? 2.535 -7.790 -22.453 1.00 87.56 112 VAL A C 1
ATOM 922 O O . VAL A 1 112 ? 2.477 -6.586 -22.189 1.00 87.56 112 VAL A O 1
ATOM 925 N N . PRO A 1 113 ? 1.401 -8.499 -22.649 1.00 88.75 113 PRO A N 1
ATOM 926 C CA . PRO A 1 113 ? 0.086 -7.883 -22.505 1.00 88.75 113 PRO A CA 1
ATOM 927 C C . PRO A 1 113 ? -0.077 -7.209 -21.140 1.00 88.75 113 PRO A C 1
ATOM 929 O O . PRO A 1 113 ? 0.140 -7.820 -20.090 1.00 88.75 113 PRO A O 1
ATOM 932 N N . GLN A 1 114 ? -0.464 -5.935 -21.180 1.00 82.88 114 GLN A N 1
ATOM 933 C CA . GLN A 1 114 ? -0.414 -5.026 -20.035 1.00 82.88 114 GLN A CA 1
ATOM 934 C C . GLN A 1 114 ? -1.164 -5.556 -18.817 1.00 82.88 114 GLN A C 1
ATOM 936 O O . GLN A 1 114 ? -0.663 -5.449 -17.702 1.00 82.88 114 GLN A O 1
ATOM 941 N N . HIS A 1 115 ? -2.326 -6.183 -19.022 1.00 83.06 115 HIS A N 1
ATOM 942 C CA . HIS A 1 115 ? -3.143 -6.701 -17.928 1.00 83.06 115 HIS A CA 1
ATOM 943 C C . HIS A 1 115 ? -2.446 -7.822 -17.144 1.00 83.06 115 HIS A C 1
ATOM 945 O O . HIS A 1 115 ? -2.631 -7.899 -15.934 1.00 83.06 115 HIS A O 1
ATOM 951 N N . TYR A 1 116 ? -1.619 -8.657 -17.788 1.00 88.38 116 TYR A N 1
ATOM 952 C CA . TYR A 1 116 ? -0.872 -9.718 -17.101 1.00 88.38 116 TYR A CA 1
ATOM 953 C C . TYR A 1 116 ? 0.310 -9.166 -16.304 1.00 88.38 116 TYR A C 1
ATOM 955 O O . TYR A 1 116 ? 0.478 -9.540 -15.144 1.00 88.38 116 TYR A O 1
ATOM 963 N N . ALA A 1 117 ? 1.101 -8.265 -16.899 1.00 86.69 117 ALA A N 1
ATOM 964 C CA . ALA A 1 117 ? 2.210 -7.604 -16.204 1.00 86.69 117 ALA A CA 1
ATOM 965 C C . ALA A 1 117 ? 1.707 -6.872 -14.956 1.00 86.69 117 ALA A C 1
ATOM 967 O O . ALA A 1 117 ? 2.244 -7.023 -13.861 1.00 86.69 117 ALA A O 1
ATOM 968 N N . PHE A 1 118 ? 0.617 -6.133 -15.140 1.00 82.75 118 PHE A N 1
ATOM 969 C CA . PHE A 1 118 ? -0.047 -5.358 -14.114 1.00 82.75 118 PHE A CA 1
ATOM 970 C C . PHE A 1 118 ? -0.570 -6.232 -12.971 1.00 82.75 118 PHE A C 1
ATOM 972 O O . PHE A 1 118 ? -0.193 -6.036 -11.817 1.00 82.75 118 PHE A O 1
ATOM 979 N N . MET A 1 119 ? -1.389 -7.237 -13.302 1.00 86.56 119 MET A N 1
ATOM 980 C CA . MET A 1 119 ? -1.934 -8.162 -12.313 1.00 86.56 119 MET A CA 1
ATOM 981 C C . MET A 1 119 ? -0.808 -8.836 -11.525 1.00 86.56 119 MET A C 1
ATOM 983 O O . MET A 1 119 ? -0.918 -8.951 -10.311 1.00 86.56 119 MET A O 1
ATOM 987 N N . GLY A 1 120 ? 0.280 -9.243 -12.184 1.00 90.75 120 GLY A N 1
ATOM 988 C CA . GLY A 1 120 ? 1.418 -9.886 -11.530 1.00 90.75 120 GLY A CA 1
ATOM 989 C C . GLY A 1 120 ? 2.158 -8.968 -10.556 1.00 90.75 120 GLY A C 1
ATOM 990 O O . GLY A 1 120 ? 2.296 -9.314 -9.384 1.00 90.75 120 GLY A O 1
ATOM 991 N N . ILE A 1 121 ? 2.619 -7.801 -11.022 1.00 89.25 121 ILE A N 1
ATOM 992 C CA . ILE A 1 121 ? 3.441 -6.895 -10.204 1.00 89.25 121 ILE A CA 1
ATOM 993 C C . ILE A 1 121 ? 2.645 -6.352 -9.022 1.00 89.25 121 ILE A C 1
ATOM 995 O O . ILE A 1 121 ? 3.112 -6.430 -7.887 1.00 89.25 121 ILE A O 1
ATOM 999 N N . LEU A 1 122 ? 1.439 -5.836 -9.272 1.00 89.81 122 LEU A N 1
ATOM 1000 C CA . LEU A 1 122 ? 0.663 -5.203 -8.213 1.00 89.81 122 LEU A CA 1
ATOM 1001 C C . LEU A 1 122 ? 0.191 -6.221 -7.180 1.00 89.81 122 LEU A C 1
ATOM 1003 O O . LEU A 1 122 ? 0.237 -5.950 -5.980 1.00 89.81 122 LEU A O 1
ATOM 1007 N N . SER A 1 123 ? -0.209 -7.421 -7.620 1.00 91.69 123 SER A N 1
ATOM 1008 C CA . SER A 1 123 ? -0.562 -8.490 -6.681 1.00 91.69 123 SER A CA 1
ATOM 1009 C C . SER A 1 123 ? 0.638 -8.886 -5.834 1.00 91.69 123 SER A C 1
ATOM 1011 O O . SER A 1 123 ? 0.470 -9.120 -4.644 1.00 91.69 123 SER A O 1
ATOM 1013 N N . LEU A 1 124 ? 1.845 -8.935 -6.405 1.00 94.06 124 LEU A N 1
ATOM 1014 C CA . LEU A 1 124 ? 3.047 -9.255 -5.642 1.00 94.06 124 LEU A CA 1
ATOM 1015 C C . LEU A 1 124 ? 3.353 -8.179 -4.591 1.00 94.06 124 LEU A C 1
ATOM 1017 O O . LEU A 1 124 ? 3.510 -8.521 -3.423 1.00 94.06 124 LEU A O 1
ATOM 1021 N N . ILE A 1 125 ? 3.384 -6.898 -4.976 1.00 92.31 125 ILE A N 1
ATOM 1022 C CA . ILE A 1 125 ? 3.650 -5.781 -4.051 1.00 92.31 125 ILE A CA 1
ATOM 1023 C C . ILE A 1 125 ? 2.626 -5.779 -2.912 1.00 92.31 125 ILE A C 1
ATOM 1025 O O . ILE A 1 125 ? 2.994 -5.830 -1.738 1.00 92.31 125 ILE A O 1
ATOM 1029 N N . THR A 1 126 ? 1.336 -5.775 -3.252 1.00 92.12 126 THR A N 1
ATOM 1030 C CA . THR A 1 126 ? 0.259 -5.725 -2.254 1.00 92.12 126 THR A CA 1
ATOM 1031 C C . THR A 1 126 ? 0.212 -6.972 -1.37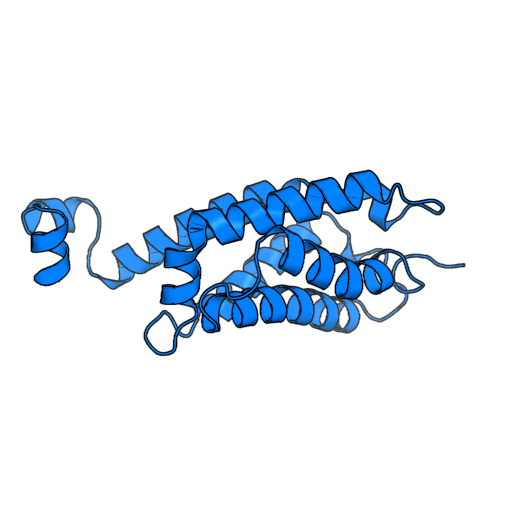6 1.00 92.12 126 THR A C 1
ATOM 1033 O O . THR A 1 126 ? -0.036 -6.850 -0.177 1.00 92.12 126 THR A O 1
ATOM 1036 N N . SER A 1 127 ? 0.514 -8.157 -1.920 1.00 93.38 127 SER A N 1
ATOM 1037 C CA . SER A 1 127 ? 0.575 -9.395 -1.133 1.00 93.38 127 SER A CA 1
ATOM 1038 C C . SER A 1 127 ? 1.733 -9.389 -0.142 1.00 93.38 127 SER A C 1
ATOM 1040 O O . SER A 1 127 ? 1.526 -9.814 0.988 1.00 93.38 127 SER A O 1
ATOM 1042 N N . LEU A 1 128 ? 2.914 -8.880 -0.517 1.00 96.00 128 LEU A N 1
ATOM 1043 C CA . LEU A 1 128 ? 4.050 -8.766 0.406 1.00 96.00 128 LEU A CA 1
ATOM 1044 C C . LEU A 1 128 ? 3.729 -7.823 1.571 1.00 96.00 128 LEU A C 1
ATOM 1046 O O . LEU A 1 128 ? 3.973 -8.168 2.723 1.00 9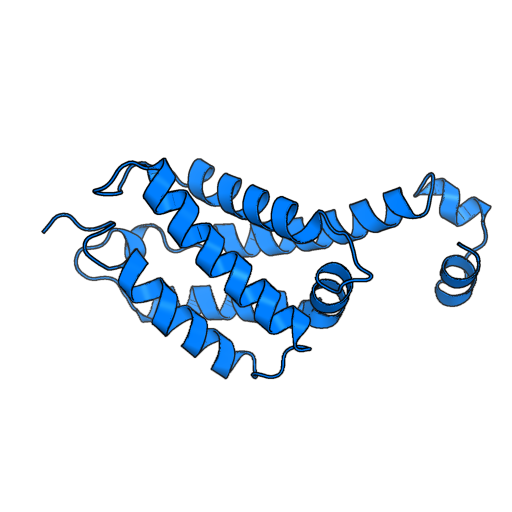6.00 128 LEU A O 1
ATOM 1050 N N . ILE A 1 129 ? 3.135 -6.659 1.284 1.00 94.19 129 ILE A N 1
ATOM 1051 C CA . ILE A 1 129 ? 2.725 -5.692 2.316 1.00 94.19 129 ILE A CA 1
ATOM 1052 C C . ILE A 1 129 ? 1.675 -6.311 3.244 1.00 94.19 129 ILE A C 1
ATOM 1054 O O . ILE A 1 129 ? 1.775 -6.210 4.465 1.00 94.19 129 ILE A O 1
ATOM 1058 N N . ASN A 1 130 ? 0.667 -6.967 2.666 1.00 92.75 130 ASN A N 1
ATOM 1059 C CA . ASN A 1 130 ? -0.390 -7.618 3.426 1.00 92.75 130 ASN A CA 1
ATOM 1060 C C . ASN A 1 130 ? 0.142 -8.765 4.295 1.00 92.75 130 ASN A C 1
ATOM 1062 O O . ASN A 1 130 ? -0.310 -8.921 5.424 1.00 92.75 130 ASN A O 1
ATOM 1066 N N . ASP A 1 131 ? 1.078 -9.565 3.787 1.00 95.00 131 ASP A N 1
ATOM 1067 C CA . ASP A 1 131 ? 1.672 -10.665 4.545 1.00 95.00 131 ASP A CA 1
ATOM 1068 C C . ASP A 1 131 ? 2.490 -10.151 5.735 1.00 95.00 131 ASP A C 1
ATOM 1070 O O . ASP A 1 131 ? 2.294 -10.613 6.859 1.00 95.00 131 ASP A O 1
ATOM 1074 N N . TRP A 1 132 ? 3.306 -9.115 5.522 1.00 96.44 132 TRP A N 1
ATOM 1075 C CA . TRP A 1 132 ? 4.063 -8.461 6.590 1.00 96.44 132 TRP A CA 1
ATOM 1076 C C . TRP A 1 132 ? 3.142 -7.879 7.670 1.00 96.44 132 TRP A C 1
ATOM 1078 O O . TRP A 1 132 ? 3.357 -8.099 8.863 1.00 96.44 132 TRP A O 1
ATOM 1088 N N . ALA A 1 133 ? 2.051 -7.222 7.261 1.00 94.38 133 ALA A N 1
ATOM 1089 C CA . ALA A 1 133 ? 1.050 -6.688 8.180 1.00 94.38 133 ALA A CA 1
ATOM 1090 C C . ALA A 1 133 ? 0.315 -7.789 8.964 1.00 94.38 133 ALA A C 1
ATOM 1092 O O . ALA A 1 133 ? 0.128 -7.661 10.172 1.00 94.38 133 ALA A O 1
ATOM 1093 N N . LYS A 1 134 ? -0.082 -8.890 8.310 1.00 91.31 134 LYS A N 1
ATOM 1094 C CA . LYS A 1 134 ? -0.781 -10.018 8.957 1.00 91.31 134 LYS A CA 1
ATOM 1095 C C . LYS A 1 134 ? 0.069 -10.739 9.997 1.00 91.31 134 LYS A C 1
ATOM 1097 O O . LYS A 1 134 ? -0.483 -11.285 10.950 1.00 91.31 134 LYS A O 1
ATOM 1102 N N . HIS A 1 135 ? 1.384 -10.726 9.823 1.00 92.81 135 HIS A N 1
ATOM 1103 C CA . HIS A 1 135 ? 2.337 -11.299 10.768 1.00 92.81 135 HIS A CA 1
ATOM 1104 C C . HIS A 1 135 ? 2.877 -10.265 11.768 1.00 92.81 135 HIS A C 1
ATOM 1106 O 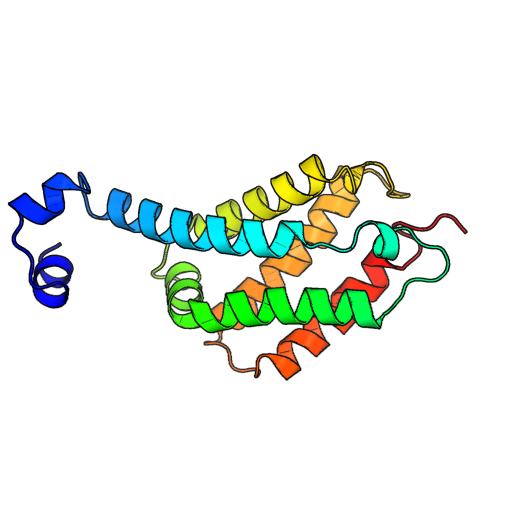O . HIS A 1 135 ? 3.895 -10.505 12.413 1.00 92.81 135 HIS A O 1
ATOM 1112 N N . GLY A 1 136 ? 2.190 -9.127 11.930 1.00 93.19 136 GLY A N 1
ATOM 1113 C CA . GLY A 1 136 ? 2.505 -8.137 12.960 1.00 93.19 136 GLY A CA 1
ATOM 1114 C C . GLY A 1 136 ? 3.843 -7.434 12.744 1.00 93.19 136 GLY A C 1
ATOM 1115 O O . GLY A 1 136 ? 4.500 -7.077 13.718 1.00 93.19 136 GLY A O 1
ATOM 1116 N N . PHE A 1 137 ? 4.256 -7.255 11.485 1.00 95.44 137 PHE A N 1
ATOM 1117 C CA . PHE A 1 137 ? 5.519 -6.613 11.117 1.00 95.44 137 PHE A CA 1
ATOM 1118 C C . PHE A 1 137 ? 6.745 -7.309 11.730 1.00 95.44 137 PHE A C 1
ATOM 1120 O O . PHE A 1 137 ? 7.612 -6.663 12.315 1.00 95.44 137 PHE A O 1
ATOM 1127 N N . GLN A 1 138 ? 6.795 -8.644 11.629 1.00 96.06 138 GLN A N 1
ATOM 1128 C CA . GLN A 1 138 ? 7.849 -9.467 12.232 1.00 96.06 138 GLN A CA 1
ATOM 1129 C C . GLN A 1 138 ? 9.259 -9.067 11.764 1.00 96.06 138 GLN A C 1
ATOM 1131 O O . GLN A 1 138 ? 10.187 -9.018 12.573 1.00 96.06 138 GLN A O 1
ATOM 1136 N N . GLU A 1 139 ? 9.424 -8.782 10.474 1.00 97.75 139 GLU A N 1
ATOM 1137 C CA . GLU A 1 139 ? 10.645 -8.211 9.914 1.00 97.75 139 GLU A CA 1
ATOM 1138 C C . GLU A 1 139 ? 10.746 -6.720 10.241 1.00 97.75 139 GLU A C 1
ATOM 1140 O O . GLU A 1 139 ? 9.771 -5.975 10.128 1.00 97.75 139 GLU A O 1
ATOM 1145 N N . SER A 1 140 ? 11.951 -6.250 10.566 1.00 97.81 140 SER A N 1
ATOM 1146 C CA . SER A 1 140 ? 12.215 -4.812 10.660 1.00 97.81 140 SER A CA 1
ATOM 1147 C C . SER A 1 140 ? 11.987 -4.114 9.309 1.00 97.81 140 SER A C 1
ATOM 1149 O O . SER A 1 140 ? 12.127 -4.747 8.256 1.00 97.81 140 SER A O 1
ATOM 1151 N N . PRO A 1 141 ? 11.726 -2.793 9.291 1.00 97.75 141 PRO A N 1
ATOM 1152 C CA . PRO A 1 141 ? 11.605 -2.029 8.046 1.00 97.75 141 PRO A CA 1
ATOM 1153 C C . PRO A 1 141 ? 12.768 -2.268 7.079 1.00 97.75 141 PRO A C 1
ATOM 1155 O O . PRO A 1 141 ? 12.565 -2.471 5.888 1.00 97.75 141 PRO A O 1
ATOM 1158 N N . GLN A 1 142 ? 13.998 -2.333 7.588 1.00 97.50 142 GLN A N 1
ATOM 1159 C CA . GLN A 1 142 ? 15.193 -2.538 6.770 1.00 97.50 142 GLN A CA 1
ATOM 1160 C C . GLN A 1 142 ? 15.288 -3.962 6.202 1.00 97.50 142 GLN A C 1
ATOM 1162 O O . GLN A 1 142 ? 15.888 -4.169 5.146 1.00 97.50 142 GLN A O 1
ATOM 1167 N N . GLU A 1 143 ? 14.752 -4.962 6.899 1.00 98.06 143 GLU A N 1
ATOM 1168 C CA . GLU A 1 143 ? 14.674 -6.338 6.399 1.00 98.06 143 GLU A CA 1
ATOM 1169 C C . GLU A 1 143 ? 13.588 -6.463 5.334 1.00 98.06 143 GLU A C 1
ATOM 1171 O O . GLU A 1 143 ? 13.856 -6.989 4.252 1.00 98.06 143 GLU A O 1
ATOM 1176 N N . PHE A 1 144 ? 12.405 -5.903 5.589 1.00 98.00 144 PHE A N 1
ATOM 1177 C CA . PHE A 1 144 ? 11.315 -5.907 4.621 1.00 98.00 144 PHE A CA 1
ATOM 1178 C C . PHE A 1 144 ? 11.656 -5.104 3.356 1.00 98.00 144 PHE A C 1
ATOM 1180 O O . PHE A 1 144 ? 11.384 -5.559 2.247 1.00 98.00 144 PHE A O 1
ATOM 1187 N N . GLU A 1 145 ? 12.355 -3.972 3.481 1.00 97.31 145 GLU A N 1
ATOM 1188 C CA . GLU A 1 145 ? 12.884 -3.205 2.344 1.00 97.31 145 GLU A CA 1
ATOM 1189 C C . GLU A 1 145 ? 13.788 -4.068 1.450 1.00 97.31 145 GLU A C 1
ATOM 1191 O O . GLU A 1 145 ? 13.669 -4.045 0.221 1.00 97.31 145 GLU A O 1
ATOM 1196 N N . LYS A 1 146 ? 14.663 -4.889 2.049 1.00 96.62 146 LYS A N 1
ATOM 1197 C CA . LYS A 1 146 ? 15.516 -5.823 1.298 1.00 96.62 146 LYS A CA 1
ATOM 1198 C C . LYS A 1 146 ? 14.698 -6.906 0.603 1.00 96.62 146 LYS A C 1
ATOM 1200 O O . LYS A 1 146 ? 15.021 -7.237 -0.537 1.00 96.62 146 LYS A O 1
ATOM 1205 N N . ILE A 1 147 ? 13.662 -7.438 1.253 1.00 97.12 147 ILE A N 1
ATOM 1206 C CA . ILE A 1 147 ? 12.749 -8.429 0.660 1.00 97.12 147 ILE A CA 1
ATOM 1207 C C . ILE A 1 147 ? 12.040 -7.821 -0.552 1.00 97.12 147 ILE A C 1
ATOM 1209 O O . ILE A 1 147 ? 12.120 -8.368 -1.654 1.00 97.12 147 ILE A O 1
ATOM 1213 N N . LEU A 1 148 ? 11.420 -6.652 -0.373 1.00 95.06 148 LEU A N 1
ATOM 1214 C CA . LEU A 1 148 ? 10.717 -5.936 -1.431 1.00 95.06 148 LEU A CA 1
ATOM 1215 C C . LEU A 1 148 ? 11.658 -5.646 -2.606 1.00 95.06 148 LEU A C 1
ATOM 1217 O O . LEU A 1 148 ? 11.352 -5.974 -3.751 1.00 95.06 148 LEU A O 1
ATOM 1221 N N . SER A 1 149 ? 12.849 -5.116 -2.326 1.00 94.00 149 SER A N 1
ATOM 1222 C CA . SER A 1 149 ? 13.855 -4.835 -3.348 1.00 94.00 149 SER A CA 1
ATOM 1223 C C . SER A 1 149 ? 14.295 -6.097 -4.095 1.00 94.00 149 SER A C 1
ATOM 1225 O O . SER A 1 149 ? 14.375 -6.071 -5.324 1.00 94.00 149 SER A O 1
ATOM 1227 N N . ALA A 1 150 ? 14.535 -7.209 -3.395 1.00 95.06 150 ALA A N 1
ATOM 1228 C CA . ALA A 1 150 ? 14.972 -8.463 -4.004 1.00 95.06 150 ALA A CA 1
ATOM 1229 C C . ALA A 1 150 ? 13.902 -9.103 -4.902 1.00 95.06 150 ALA A C 1
ATOM 1231 O O . ALA A 1 150 ? 14.252 -9.712 -5.911 1.00 95.06 150 ALA A O 1
ATOM 1232 N N . MET A 1 151 ? 12.618 -8.958 -4.562 1.00 94.88 151 MET A N 1
ATOM 1233 C CA . MET A 1 151 ? 11.516 -9.552 -5.328 1.00 94.88 151 MET A CA 1
ATOM 1234 C C . MET A 1 151 ? 11.022 -8.658 -6.469 1.00 94.88 151 MET A C 1
ATOM 1236 O O . MET A 1 151 ? 10.702 -9.158 -7.545 1.00 94.88 151 MET A O 1
ATOM 1240 N N . ILE A 1 152 ? 10.969 -7.341 -6.257 1.00 92.00 152 ILE A N 1
ATOM 1241 C CA . ILE A 1 152 ? 10.349 -6.395 -7.194 1.00 92.00 152 ILE A CA 1
ATOM 1242 C C . ILE A 1 152 ? 11.357 -5.831 -8.195 1.00 92.00 152 ILE A C 1
ATOM 1244 O O . ILE A 1 152 ? 11.069 -5.749 -9.389 1.00 92.00 152 ILE A O 1
ATOM 1248 N N . THR A 1 153 ? 12.565 -5.478 -7.749 1.00 90.19 153 THR A N 1
ATOM 1249 C CA . THR A 1 153 ? 13.565 -4.819 -8.608 1.00 90.19 153 THR A CA 1
ATOM 1250 C C . THR A 1 153 ? 13.942 -5.634 -9.849 1.00 90.19 153 THR A C 1
ATOM 1252 O O . THR A 1 153 ? 14.031 -5.030 -10.916 1.00 90.19 153 THR A O 1
ATOM 1255 N N . PRO A 1 154 ? 14.129 -6.971 -9.785 1.00 89.62 154 PRO A N 1
ATOM 1256 C CA . PRO A 1 154 ? 14.407 -7.761 -10.986 1.00 89.62 154 PRO A CA 1
ATOM 1257 C C . PRO A 1 154 ? 13.274 -7.715 -12.016 1.00 89.62 154 PRO A C 1
ATOM 1259 O O . PRO A 1 154 ? 13.536 -7.796 -13.210 1.00 89.62 154 PRO A O 1
ATOM 1262 N N . ILE A 1 155 ? 12.025 -7.565 -11.563 1.00 89.25 155 ILE A N 1
ATOM 1263 C CA . ILE A 1 155 ? 10.857 -7.453 -12.440 1.00 89.25 155 ILE A CA 1
ATOM 1264 C C . ILE A 1 155 ? 10.808 -6.055 -13.067 1.00 89.25 155 ILE A C 1
ATOM 1266 O O . ILE A 1 155 ? 10.635 -5.937 -14.277 1.00 89.25 155 ILE A O 1
ATOM 1270 N N . LEU A 1 156 ? 10.995 -5.002 -12.263 1.00 85.50 156 LEU A N 1
ATOM 1271 C CA . LEU A 1 156 ? 10.949 -3.614 -12.737 1.00 85.50 156 LEU A CA 1
ATOM 1272 C C . LEU A 1 156 ? 12.103 -3.257 -13.673 1.00 85.50 156 LEU A C 1
ATOM 1274 O O . LEU A 1 156 ? 11.896 -2.527 -14.630 1.00 85.50 156 LEU A O 1
ATOM 1278 N N . LEU A 1 157 ? 13.311 -3.746 -13.388 1.00 85.25 157 LEU A N 1
ATOM 1279 C CA . LEU A 1 157 ? 14.523 -3.404 -14.141 1.00 85.25 157 LEU A CA 1
ATOM 1280 C C . LEU A 1 157 ? 14.913 -4.479 -15.167 1.00 85.25 157 LEU A C 1
ATOM 1282 O O . LEU A 1 157 ? 15.941 -4.346 -15.831 1.00 85.25 157 LEU A O 1
ATOM 1286 N N . GLY A 1 158 ? 14.131 -5.554 -15.269 1.00 84.00 158 GLY A N 1
ATOM 1287 C CA . GLY A 1 158 ? 14.359 -6.651 -16.205 1.00 84.00 158 GLY A CA 1
ATOM 1288 C C . GLY A 1 158 ? 13.672 -6.456 -17.557 1.00 84.00 158 GLY A C 1
ATOM 1289 O O . GLY A 1 158 ? 13.155 -5.384 -17.883 1.00 84.00 158 GLY A O 1
ATOM 1290 N N . ASP A 1 159 ? 13.608 -7.547 -18.319 1.00 82.00 159 ASP A N 1
ATOM 1291 C CA . ASP A 1 159 ? 13.082 -7.592 -19.695 1.00 82.00 159 ASP A CA 1
ATOM 1292 C C . ASP A 1 159 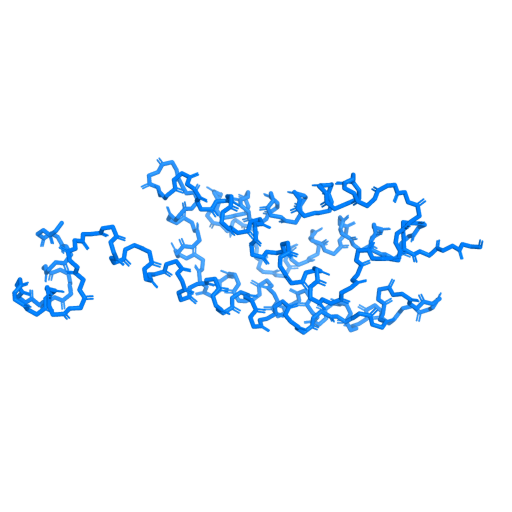? 11.590 -7.223 -19.809 1.00 82.00 159 ASP A C 1
ATOM 1294 O O . ASP A 1 159 ? 11.045 -7.075 -20.903 1.00 82.00 159 ASP A O 1
ATOM 1298 N N . LEU A 1 160 ? 10.892 -7.095 -18.677 1.00 82.19 160 LEU A N 1
ATOM 1299 C CA . LEU A 1 160 ? 9.494 -6.691 -18.662 1.00 82.19 160 LEU A CA 1
ATOM 1300 C C . LEU A 1 160 ? 9.314 -5.218 -19.043 1.00 82.19 160 LEU A C 1
ATOM 1302 O O . LEU A 1 160 ? 8.322 -4.912 -19.694 1.00 82.19 160 LEU A O 1
ATOM 1306 N N . PHE A 1 161 ? 10.245 -4.334 -18.665 1.00 77.25 161 PHE A N 1
ATOM 1307 C CA . PHE A 1 161 ? 10.208 -2.892 -18.975 1.00 77.25 161 PHE A CA 1
ATOM 1308 C C . PHE A 1 161 ? 11.331 -2.442 -19.914 1.00 77.25 161 PHE A C 1
ATOM 1310 O O . PHE A 1 161 ? 11.260 -1.343 -20.467 1.00 77.25 161 PHE A O 1
ATOM 1317 N N . ASN A 1 162 ? 12.340 -3.289 -20.122 1.00 67.50 162 ASN A N 1
ATOM 1318 C CA . ASN A 1 162 ? 13.464 -3.025 -21.006 1.00 67.50 162 ASN A CA 1
ATOM 1319 C C . ASN A 1 162 ? 13.405 -3.978 -22.207 1.00 67.50 162 ASN A C 1
ATOM 1321 O O . ASN A 1 162 ? 13.573 -5.184 -22.061 1.00 67.50 162 ASN A O 1
ATOM 1325 N N . ASN A 1 163 ? 13.179 -3.437 -23.406 1.00 57.09 163 ASN A N 1
ATOM 1326 C CA . ASN A 1 163 ? 13.499 -4.160 -24.636 1.00 57.09 163 ASN A CA 1
ATOM 1327 C C . ASN A 1 163 ? 15.021 -4.101 -24.804 1.00 57.09 163 ASN A C 1
ATOM 1329 O O . ASN A 1 163 ? 15.548 -3.011 -25.033 1.00 57.09 163 ASN A O 1
ATOM 1333 N N . ASN A 1 164 ? 15.710 -5.234 -24.659 1.00 50.22 164 ASN A N 1
ATOM 1334 C CA . ASN A 1 164 ? 17.084 -5.365 -25.157 1.00 50.22 164 ASN A CA 1
ATOM 1335 C C . ASN A 1 164 ? 17.124 -5.172 -26.678 1.00 50.22 164 ASN A C 1
ATOM 1337 O O . ASN A 1 164 ? 16.221 -5.712 -27.361 1.00 50.22 164 ASN A O 1
#

Organism: NCBI:txid1631871

Foldseek 3Di:
DVVVCVVVVHDPVVVCVQAVDPVSVLVVLLVVLLVLLLVLLLLQPLCQLQDPHHDVVSVLVSLLSNLVSCVVCLVNLLQQLEPNHPPCSLVVNLVSNVVSCVVVVLLVQFPDNSVVLSCVQSCVLSVLSSVCSPVSNPDDSVRSSVVCCVPRVCSSNHNGRDDD

Secondary structure (DSSP, 8-state):
-HHHHHHHT--HHHHHHH-SSHHHHHHHHHHHHHHHHHHHHHT--HHHHT-SS--HHHHHHHHHHHHHHHHHTHHHHHHHHSTTS-TTHHHHHHHHHHHHHHHTTGGGG-SS-HHHHHHHHHHHHHHHHHHHHHTTS-S-HHHHHHHHHHHHHHHHSSTTT---

Radius of gyration: 18.19 Å; chains: 1; bounding box: 45×27×51 Å

pLDDT: mean 90.03, std 7.42, range [50.22, 98.06]

Sequence (164 aa):
MKQILQTAKINRSTFYTYFNNKNDLLDAVEEDLFQGFHEVSLDVPLNEITASQPNKKIMQEYYHKLVEYIYQNGQKFELLASDKGDPAFLSKLLKLDQGIWETNKLIKKVTVPQHYAFMGILSLITSLINDWAKHGFQESPQEFEKILSAMITPILLGDLFNNN